Protein AF-A0A2N0B8C2-F1 (afdb_monomer_lite)

Organism: NCBI:txid2023197

Structure (mmCIF, N/CA/C/O backbone):
data_AF-A0A2N0B8C2-F1
#
_entry.id   AF-A0A2N0B8C2-F1
#
loop_
_atom_site.group_PDB
_atom_site.id
_atom_site.type_symbol
_atom_site.label_atom_id
_atom_site.label_alt_id
_atom_site.label_comp_id
_atom_site.label_asym_id
_atom_site.label_entity_id
_atom_site.label_seq_id
_atom_site.pdbx_PDB_ins_code
_atom_site.Cartn_x
_atom_site.Cartn_y
_atom_site.Cartn_z
_atom_site.occupancy
_atom_site.B_iso_or_equiv
_atom_site.auth_seq_id
_atom_site.auth_comp_id
_atom_site.auth_asym_id
_atom_site.auth_atom_id
_atom_site.pdbx_PDB_model_num
ATOM 1 N N . MET A 1 1 ? -19.929 -17.030 2.687 1.00 42.94 1 MET A N 1
ATOM 2 C CA . MET A 1 1 ? -19.153 -15.777 2.539 1.00 42.94 1 MET A CA 1
ATOM 3 C C . MET A 1 1 ? -17.752 -16.170 2.079 1.00 42.94 1 MET A C 1
ATOM 5 O O . MET A 1 1 ? -17.118 -16.958 2.765 1.00 42.94 1 MET A O 1
ATOM 9 N N . ASN A 1 2 ? -17.328 -15.774 0.875 1.00 43.34 2 ASN A N 1
ATOM 10 C CA . ASN A 1 2 ? -16.114 -16.306 0.243 1.00 43.34 2 ASN A CA 1
ATOM 11 C C . ASN A 1 2 ? -14.900 -15.449 0.649 1.00 43.34 2 ASN A C 1
ATOM 13 O O . ASN A 1 2 ? -14.782 -14.306 0.213 1.00 43.34 2 ASN A O 1
ATOM 17 N N . LEU A 1 3 ? -14.037 -15.974 1.521 1.00 51.06 3 LEU A N 1
ATOM 18 C CA . LEU A 1 3 ? -12.947 -15.227 2.174 1.00 51.06 3 LEU A CA 1
ATOM 19 C C . LEU A 1 3 ? -11.984 -14.557 1.176 1.00 51.06 3 LEU A C 1
ATOM 21 O O . LEU A 1 3 ? -11.572 -13.420 1.393 1.00 51.06 3 LEU A O 1
ATOM 25 N N . LYS A 1 4 ? -11.725 -15.199 0.028 1.00 52.75 4 LYS A N 1
ATOM 26 C CA . LYS A 1 4 ? -10.828 -14.679 -1.021 1.00 52.75 4 LYS A CA 1
ATOM 27 C C . LYS A 1 4 ? -11.320 -13.381 -1.680 1.00 52.75 4 LYS A C 1
ATOM 29 O O . LYS A 1 4 ? -10.506 -12.575 -2.116 1.00 52.75 4 LYS A O 1
ATOM 34 N N . LEU A 1 5 ? -12.638 -13.152 -1.739 1.00 52.75 5 LEU A N 1
ATOM 35 C CA . LEU A 1 5 ? -13.204 -11.911 -2.293 1.00 52.75 5 LEU A CA 1
ATOM 36 C C . LEU A 1 5 ? -13.000 -10.710 -1.356 1.00 52.75 5 LEU A C 1
ATOM 38 O O . LEU A 1 5 ? -12.952 -9.575 -1.823 1.00 52.75 5 LEU A O 1
ATOM 42 N N . ASN A 1 6 ? -12.871 -10.949 -0.048 1.00 63.91 6 ASN A N 1
ATOM 43 C CA . ASN A 1 6 ? -12.670 -9.882 0.932 1.00 63.91 6 ASN A CA 1
ATOM 44 C C . ASN A 1 6 ? -11.215 -9.402 0.981 1.00 63.91 6 ASN A C 1
ATOM 46 O O . ASN A 1 6 ? -10.986 -8.209 1.137 1.00 63.91 6 ASN A O 1
ATOM 50 N N . GLU A 1 7 ? -10.235 -10.290 0.807 1.00 63.91 7 GLU A N 1
ATOM 51 C CA . GLU A 1 7 ? -8.809 -9.929 0.887 1.00 63.91 7 GLU A CA 1
ATOM 52 C C . GLU A 1 7 ? -8.382 -8.983 -0.243 1.00 63.91 7 GLU A C 1
ATOM 54 O O . GLU A 1 7 ? -7.777 -7.942 0.015 1.00 63.91 7 GLU A O 1
ATOM 59 N N . GLY A 1 8 ? -8.772 -9.285 -1.489 1.00 67.62 8 GLY A N 1
ATOM 60 C CA . GLY A 1 8 ? -8.497 -8.407 -2.631 1.00 67.62 8 GLY A CA 1
ATOM 61 C C . GLY A 1 8 ? -9.167 -7.035 -2.504 1.00 67.62 8 GLY A C 1
ATOM 62 O O . GLY A 1 8 ? -8.591 -6.025 -2.900 1.00 67.62 8 GLY A O 1
ATOM 63 N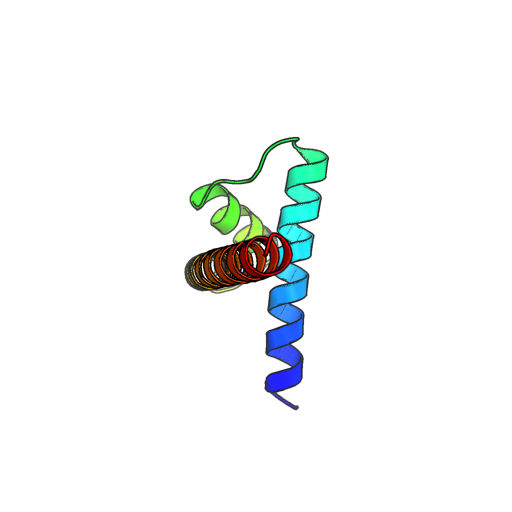 N . ARG A 1 9 ? -10.356 -6.974 -1.890 1.00 77.69 9 ARG A N 1
ATOM 64 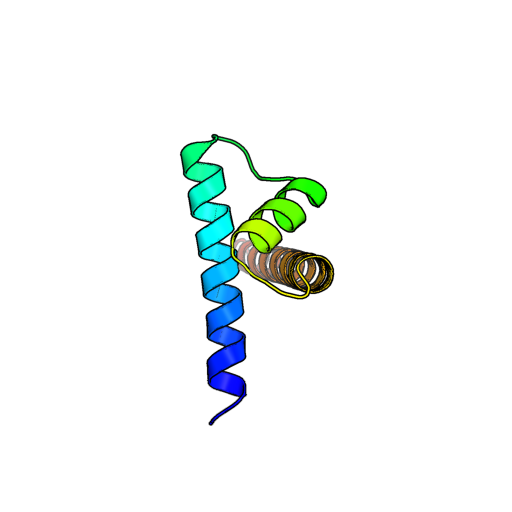C CA . ARG A 1 9 ? -11.054 -5.710 -1.612 1.00 77.69 9 ARG A CA 1
ATOM 65 C C . ARG A 1 9 ? -10.302 -4.842 -0.608 1.00 77.69 9 ARG A C 1
ATOM 67 O O . ARG A 1 9 ? -10.132 -3.657 -0.871 1.00 77.69 9 ARG A O 1
ATOM 74 N N . VAL A 1 10 ? -9.803 -5.427 0.482 1.00 81.25 10 VAL A N 1
ATOM 75 C CA . VAL A 1 10 ? -9.046 -4.688 1.506 1.00 81.25 10 VAL A CA 1
ATOM 76 C C . VAL A 1 10 ? -7.769 -4.086 0.920 1.00 81.25 10 VAL A C 1
ATOM 78 O O . VAL A 1 10 ? -7.477 -2.923 1.176 1.00 81.25 10 VAL A O 1
ATOM 81 N N . ALA A 1 11 ? -7.035 -4.828 0.087 1.00 79.75 11 ALA A N 1
ATOM 82 C CA . ALA A 1 11 ? -5.831 -4.301 -0.560 1.00 79.75 11 ALA A CA 1
ATOM 83 C C . ALA A 1 11 ? -6.134 -3.095 -1.472 1.00 79.75 11 ALA A C 1
ATOM 85 O O . ALA A 1 11 ? -5.414 -2.096 -1.446 1.00 79.75 11 ALA A O 1
ATOM 86 N N . ILE A 1 12 ? -7.228 -3.160 -2.242 1.00 85.88 12 ILE A N 1
ATOM 87 C CA . ILE A 1 12 ? -7.668 -2.060 -3.116 1.00 85.88 12 ILE A CA 1
ATOM 88 C C . ILE A 1 12 ? -8.120 -0.845 -2.296 1.00 85.88 12 ILE A C 1
ATOM 90 O O . ILE A 1 12 ? -7.816 0.287 -2.667 1.00 85.88 12 ILE A O 1
ATOM 94 N N . GLU A 1 13 ? -8.843 -1.057 -1.196 1.00 89.88 13 GLU A N 1
ATOM 95 C CA . GLU A 1 13 ? -9.277 0.024 -0.305 1.00 89.88 13 GLU A CA 1
ATOM 96 C C . GLU A 1 13 ? -8.088 0.744 0.331 1.00 89.88 13 GLU A C 1
ATOM 98 O O . GLU A 1 13 ? -8.019 1.968 0.264 1.00 89.88 13 GLU A O 1
ATOM 103 N N . VAL A 1 14 ? -7.124 -0.003 0.874 1.00 92.00 14 VAL A N 1
ATOM 104 C CA . VAL A 1 14 ? -5.908 0.557 1.482 1.00 92.00 14 VAL A CA 1
ATOM 105 C C . VAL A 1 14 ? -5.118 1.384 0.466 1.00 92.00 14 VAL A C 1
ATOM 107 O O . VAL A 1 14 ? -4.752 2.520 0.765 1.00 92.00 14 VAL A O 1
ATOM 110 N N . LYS A 1 15 ? -4.939 0.870 -0.761 1.00 91.81 15 LYS A N 1
ATOM 111 C CA . LYS A 1 15 ? -4.297 1.612 -1.858 1.00 91.81 15 LYS A CA 1
ATOM 112 C C . LYS A 1 15 ? -5.009 2.936 -2.130 1.00 91.81 15 LYS A C 1
ATOM 114 O O . LYS A 1 15 ? -4.372 3.982 -2.137 1.00 91.81 15 LYS A O 1
ATOM 119 N N . LYS A 1 16 ? -6.336 2.903 -2.298 1.00 93.81 16 LYS A N 1
ATOM 120 C CA . LYS A 1 16 ? -7.135 4.111 -2.560 1.00 93.81 16 LYS A CA 1
ATOM 121 C C . LYS A 1 16 ? -7.036 5.128 -1.430 1.00 93.81 16 LYS A C 1
ATOM 123 O O . LYS A 1 16 ? -6.980 6.321 -1.699 1.00 93.81 16 LYS A O 1
ATOM 128 N N . ILE A 1 17 ? -7.024 4.674 -0.179 1.00 95.00 17 ILE A N 1
ATOM 129 C CA . ILE A 1 17 ? -6.884 5.552 0.985 1.00 95.00 17 ILE A CA 1
ATOM 130 C C . ILE A 1 17 ? -5.544 6.299 0.932 1.00 95.00 17 ILE A C 1
ATOM 132 O O . ILE A 1 17 ? -5.523 7.521 1.086 1.00 95.00 17 ILE A O 1
ATOM 136 N N . PHE A 1 18 ? -4.441 5.595 0.669 1.00 94.31 18 PHE A N 1
ATOM 137 C CA . PHE A 1 18 ? -3.121 6.222 0.569 1.00 94.31 18 PHE A CA 1
ATOM 138 C C . PHE A 1 18 ? -2.979 7.118 -0.664 1.00 94.31 18 PHE A C 1
ATOM 140 O O . PHE A 1 18 ? -2.425 8.207 -0.546 1.00 94.31 18 PHE A O 1
ATOM 147 N N . GLU A 1 19 ? -3.537 6.728 -1.813 1.00 93.81 19 GLU A N 1
ATOM 148 C CA . GLU A 1 19 ? -3.570 7.572 -3.017 1.00 93.81 19 GLU A CA 1
ATOM 149 C C . GLU A 1 19 ? -4.331 8.879 -2.771 1.00 93.81 19 GLU A C 1
ATOM 151 O O . GLU A 1 19 ? -3.843 9.955 -3.109 1.00 93.81 19 GLU A O 1
ATOM 156 N N . VAL A 1 20 ? -5.511 8.810 -2.146 1.00 94.69 20 VAL A N 1
ATOM 157 C CA . VAL A 1 20 ? -6.303 10.003 -1.812 1.00 94.69 20 VAL A CA 1
ATOM 158 C C . VAL A 1 20 ? -5.542 10.912 -0.850 1.00 94.69 20 VAL A C 1
ATOM 160 O O . VAL A 1 20 ? -5.554 12.129 -1.034 1.00 94.69 20 VAL A O 1
ATOM 163 N N . PHE A 1 21 ? -4.861 10.343 0.149 1.00 94.38 21 PHE A N 1
ATOM 164 C CA . PHE A 1 21 ? -4.009 11.114 1.053 1.00 94.38 21 PHE A CA 1
ATOM 165 C C . PHE A 1 21 ? -2.873 11.809 0.292 1.00 94.38 21 PHE A C 1
ATOM 167 O O . PHE A 1 21 ? -2.710 13.019 0.417 1.00 94.38 21 PHE A O 1
ATOM 174 N N . GLN A 1 22 ? -2.142 11.078 -0.551 1.00 94.50 22 GLN A N 1
ATOM 175 C CA . GLN A 1 22 ? -1.021 11.624 -1.314 1.00 94.50 22 GLN A CA 1
ATOM 176 C C . GLN A 1 22 ? -1.458 12.730 -2.283 1.00 94.50 22 GLN A C 1
ATOM 178 O O . GLN A 1 22 ? -0.779 13.747 -2.394 1.00 94.50 22 GLN A O 1
ATOM 183 N N . ILE A 1 23 ? -2.600 12.567 -2.958 1.00 94.94 23 ILE A N 1
ATOM 184 C CA . ILE A 1 23 ? -3.168 13.596 -3.843 1.00 94.94 23 ILE A CA 1
ATOM 185 C C . ILE A 1 23 ? -3.518 14.862 -3.055 1.00 94.94 23 ILE A C 1
ATOM 187 O O . ILE A 1 23 ? -3.313 15.970 -3.546 1.00 94.94 23 ILE A O 1
ATOM 191 N N . ARG A 1 24 ? -4.066 14.704 -1.847 1.00 94.38 24 ARG A N 1
ATOM 192 C CA . ARG A 1 24 ? -4.522 15.818 -1.013 1.00 94.38 24 ARG A CA 1
ATOM 193 C C . ARG A 1 24 ? -3.366 16.580 -0.369 1.00 94.38 24 ARG A C 1
ATOM 195 O O . ARG A 1 24 ? -3.382 17.806 -0.368 1.00 94.38 24 ARG A O 1
ATOM 202 N N . GLU A 1 25 ? -2.406 15.858 0.195 1.00 94.44 25 GLU A N 1
ATOM 203 C CA . GLU A 1 25 ? -1.326 16.433 1.002 1.00 94.44 25 GLU A CA 1
ATOM 204 C C . GLU A 1 25 ? -0.046 16.684 0.183 1.00 94.44 25 GLU A C 1
ATOM 206 O O . GLU A 1 25 ? 0.829 17.435 0.604 1.00 94.44 25 GLU A O 1
ATOM 211 N N . GLY A 1 26 ? 0.070 16.092 -1.010 1.00 94.56 26 GLY A N 1
ATOM 212 C CA . GLY A 1 26 ? 1.200 16.292 -1.922 1.00 94.56 26 GLY A CA 1
ATOM 213 C C . GLY A 1 26 ? 2.454 15.484 -1.579 1.00 94.56 26 GLY A C 1
ATOM 214 O O . GLY A 1 26 ? 3.492 15.684 -2.209 1.00 94.56 26 GLY A O 1
ATOM 215 N N . PHE A 1 27 ? 2.383 14.567 -0.611 1.00 92.31 27 PHE A N 1
ATOM 216 C CA . PHE A 1 27 ? 3.494 13.696 -0.226 1.00 92.31 27 PHE A CA 1
ATOM 217 C C . PHE A 1 27 ? 3.027 12.275 0.115 1.00 92.31 27 PHE A C 1
ATOM 219 O O . PHE A 1 27 ? 1.868 12.041 0.457 1.00 92.31 27 PHE A O 1
ATOM 226 N N . THR A 1 28 ? 3.942 11.310 0.008 1.00 91.56 28 THR A N 1
ATOM 227 C CA . THR A 1 28 ? 3.679 9.911 0.368 1.00 91.56 28 THR A CA 1
ATOM 228 C C . THR A 1 28 ? 3.773 9.738 1.886 1.00 91.56 28 THR A C 1
ATOM 230 O O . THR A 1 28 ? 4.813 10.087 2.447 1.00 91.56 28 THR A O 1
ATOM 233 N N . PRO A 1 29 ? 2.748 9.175 2.554 1.00 93.12 29 PRO A N 1
ATOM 234 C CA . PRO A 1 29 ? 2.772 9.008 4.001 1.00 93.12 29 PRO A CA 1
ATOM 235 C C . PRO A 1 29 ? 3.864 8.020 4.425 1.00 93.12 29 PRO A C 1
ATOM 237 O O . PRO A 1 29 ? 4.056 6.974 3.794 1.00 93.12 29 PRO A O 1
ATOM 240 N N . ASN A 1 30 ? 4.553 8.329 5.521 1.00 94.12 30 ASN A N 1
ATOM 241 C CA . ASN A 1 30 ? 5.489 7.415 6.171 1.00 94.12 30 ASN A CA 1
ATOM 242 C C . ASN A 1 30 ? 4.748 6.284 6.921 1.00 94.12 30 ASN A C 1
ATOM 244 O O . ASN A 1 30 ? 3.519 6.244 6.960 1.00 94.12 30 ASN A O 1
ATOM 248 N N . GLU A 1 31 ? 5.478 5.336 7.516 1.00 93.62 31 GLU A N 1
ATOM 249 C CA . GLU A 1 31 ? 4.873 4.177 8.192 1.00 93.62 31 GLU A CA 1
ATOM 250 C C . GLU A 1 31 ? 3.914 4.573 9.333 1.00 93.62 31 GLU A C 1
ATOM 252 O O . GLU A 1 31 ? 2.801 4.046 9.421 1.00 93.62 31 GLU A O 1
ATOM 257 N N . GLU A 1 32 ? 4.298 5.534 10.179 1.00 94.44 32 GLU A N 1
ATOM 258 C CA . GLU A 1 32 ? 3.463 6.000 11.294 1.00 94.44 32 GLU A CA 1
ATOM 259 C C . GLU A 1 32 ? 2.19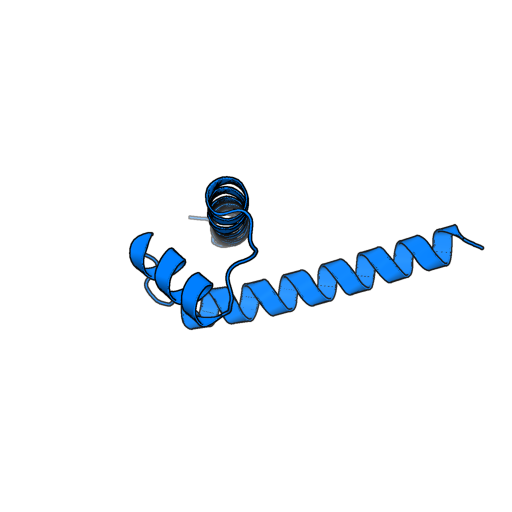0 6.694 10.794 1.00 94.44 32 GLU A C 1
ATOM 261 O O . GLU A 1 32 ? 1.094 6.445 11.309 1.00 94.44 32 GLU A O 1
ATOM 266 N N . GLU A 1 33 ? 2.310 7.507 9.744 1.00 95.19 33 GLU A N 1
ATOM 267 C CA . GLU A 1 33 ? 1.185 8.180 9.095 1.00 95.19 33 GLU A CA 1
AT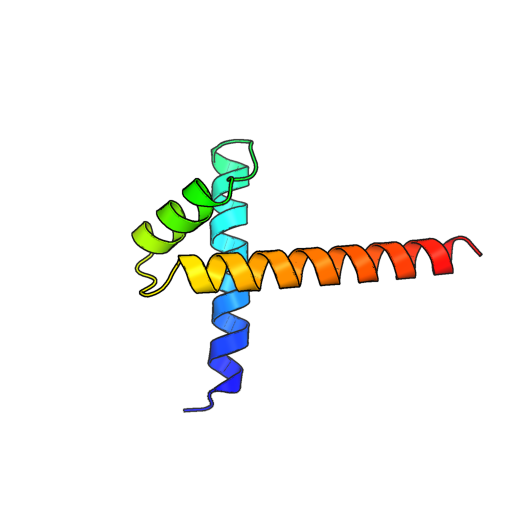OM 268 C C . GLU A 1 33 ? 0.243 7.173 8.436 1.00 95.19 33 GLU A C 1
ATOM 270 O O . GLU A 1 33 ? -0.967 7.236 8.655 1.00 95.19 33 GLU A O 1
ATOM 275 N N . LYS A 1 34 ? 0.772 6.180 7.709 1.00 95.50 34 LYS A N 1
ATOM 276 C CA . LYS A 1 34 ? -0.017 5.078 7.138 1.00 95.50 34 LYS A CA 1
ATOM 277 C C . LYS A 1 34 ? -0.821 4.360 8.228 1.00 95.50 34 LYS A C 1
ATOM 279 O O . LYS A 1 34 ? -2.016 4.104 8.054 1.00 95.50 34 LYS A O 1
ATOM 284 N N . ILE A 1 35 ? -0.203 4.076 9.379 1.00 96.19 35 ILE A N 1
ATOM 285 C CA . ILE A 1 35 ? -0.873 3.445 10.526 1.00 96.19 35 ILE A CA 1
ATOM 286 C C . ILE A 1 35 ? -1.994 4.342 11.070 1.00 96.19 35 ILE A C 1
ATOM 288 O O . ILE A 1 35 ? -3.099 3.852 11.330 1.00 96.19 35 ILE A O 1
ATOM 292 N N . ALA A 1 36 ? -1.724 5.636 11.254 1.00 95.69 36 ALA A N 1
ATOM 293 C CA . ALA A 1 36 ? -2.692 6.600 11.768 1.00 95.69 36 ALA A CA 1
ATOM 294 C C . ALA A 1 36 ? -3.890 6.770 10.820 1.00 95.69 36 ALA A C 1
ATOM 296 O O . ALA A 1 36 ? -5.039 6.717 11.264 1.00 95.69 36 ALA A O 1
ATOM 297 N N . ILE A 1 37 ? -3.636 6.881 9.515 1.00 95.50 37 ILE A N 1
ATOM 298 C CA . ILE A 1 37 ? -4.660 6.961 8.469 1.00 95.50 37 ILE A CA 1
ATOM 299 C C . ILE A 1 37 ? -5.571 5.729 8.530 1.00 95.50 37 ILE A C 1
ATOM 301 O O . ILE A 1 37 ? -6.789 5.862 8.645 1.00 95.50 37 ILE A O 1
ATOM 305 N N . LEU A 1 38 ? -5.004 4.519 8.533 1.00 95.56 38 LEU A N 1
ATOM 306 C CA . LEU A 1 38 ? -5.806 3.293 8.587 1.00 95.56 38 LEU A CA 1
ATOM 307 C C . LEU A 1 38 ? -6.584 3.153 9.902 1.00 95.56 38 LEU A C 1
ATOM 309 O O . LEU A 1 38 ? -7.714 2.662 9.903 1.00 95.56 38 LEU A O 1
ATOM 313 N N . ARG A 1 39 ? -6.027 3.620 11.023 1.00 95.75 39 ARG A N 1
ATOM 314 C CA . ARG A 1 39 ? -6.755 3.668 12.298 1.00 95.75 39 ARG A CA 1
ATOM 315 C C . ARG A 1 39 ? -7.971 4.594 12.209 1.00 95.75 39 ARG A C 1
ATOM 317 O O . ARG A 1 39 ? -9.052 4.198 12.638 1.00 95.75 39 ARG A O 1
ATOM 324 N N . ASN A 1 40 ? -7.816 5.772 11.604 1.00 94.69 40 ASN A N 1
ATOM 325 C CA . ASN A 1 40 ? -8.904 6.734 11.396 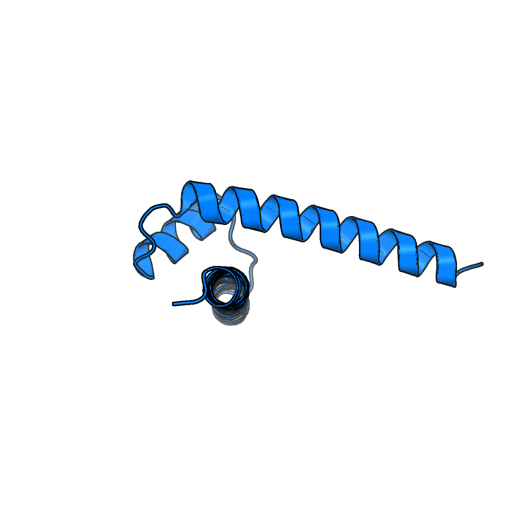1.00 94.69 40 ASN A CA 1
ATOM 326 C C . ASN A 1 40 ? -9.989 6.199 10.445 1.00 94.69 40 ASN A C 1
ATOM 328 O O . ASN A 1 40 ? -11.159 6.540 10.592 1.00 94.69 40 ASN A O 1
ATOM 332 N N . HIS A 1 41 ? -9.622 5.306 9.524 1.00 90.81 41 HIS A N 1
ATOM 333 C CA . HIS A 1 41 ? -10.549 4.585 8.646 1.00 90.81 41 HIS A CA 1
ATOM 334 C C . HIS A 1 41 ? -11.203 3.343 9.290 1.00 90.81 41 HIS A C 1
ATOM 336 O O . HIS A 1 41 ? -11.976 2.648 8.633 1.00 90.81 41 HIS A O 1
ATOM 342 N N . GLY A 1 42 ? -10.941 3.058 10.572 1.00 92.25 42 GLY A N 1
ATOM 343 C CA . GLY A 1 42 ? -11.625 2.003 11.330 1.00 92.25 42 GLY A CA 1
ATOM 344 C C . GLY A 1 42 ? -11.004 0.606 11.220 1.00 92.25 42 GLY A C 1
ATOM 345 O O . GLY A 1 42 ? -11.605 -0.375 11.671 1.00 92.25 42 GLY A O 1
ATOM 346 N N . TYR A 1 43 ? -9.796 0.476 10.661 1.00 92.12 43 TYR A N 1
ATOM 3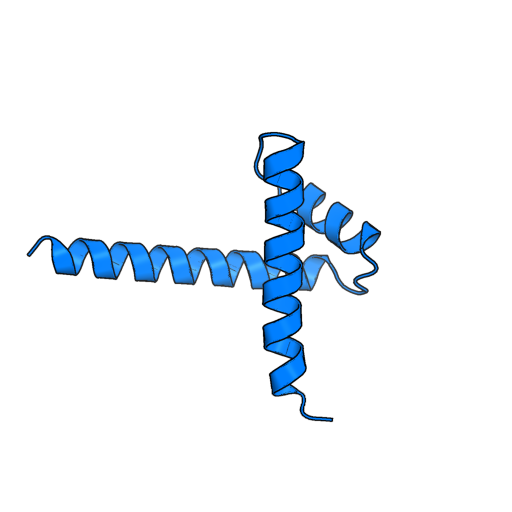47 C CA . TYR A 1 43 ? -9.103 -0.811 10.611 1.00 92.12 43 TYR A CA 1
ATOM 348 C C . TYR A 1 43 ? -8.602 -1.225 12.004 1.00 92.12 43 TYR A C 1
ATOM 350 O O . TYR A 1 43 ? -7.906 -0.479 12.689 1.00 92.12 43 TYR A O 1
ATOM 358 N N . LYS A 1 44 ? -8.920 -2.461 12.417 1.00 88.12 44 LYS A N 1
ATOM 359 C CA . LYS A 1 44 ? -8.604 -2.989 13.761 1.00 88.12 44 LYS A CA 1
ATOM 360 C C . LYS A 1 44 ? -7.121 -3.318 13.986 1.00 88.12 44 LYS A C 1
ATOM 362 O O . LYS A 1 44 ? -6.692 -3.392 15.131 1.00 88.12 44 LYS A O 1
ATOM 367 N N . ASN A 1 45 ? -6.349 -3.557 12.923 1.00 90.88 45 ASN A N 1
ATOM 368 C CA . ASN A 1 45 ? -4.917 -3.868 13.013 1.00 90.88 45 ASN A CA 1
ATOM 369 C C . ASN A 1 45 ? -4.130 -3.161 11.893 1.00 90.88 45 ASN A C 1
ATOM 371 O O . ASN A 1 45 ? -3.685 -3.809 10.942 1.00 90.88 45 ASN A O 1
ATOM 375 N N . PRO A 1 46 ? -4.008 -1.826 11.971 1.00 92.81 46 PRO A N 1
ATOM 376 C CA . PRO A 1 46 ? -3.387 -1.031 10.920 1.00 92.81 46 PRO A CA 1
ATOM 377 C C . PRO A 1 46 ? -1.903 -1.368 10.744 1.00 92.81 46 PRO A C 1
ATOM 379 O O . PRO A 1 46 ? -1.444 -1.426 9.613 1.00 92.81 46 PRO A O 1
ATOM 382 N N . GLN A 1 47 ? -1.171 -1.707 11.812 1.00 94.56 47 GLN A N 1
ATOM 383 C CA . GLN A 1 47 ? 0.253 -2.061 11.731 1.00 94.56 47 GLN A CA 1
ATOM 384 C C . GLN A 1 47 ? 0.494 -3.286 10.847 1.00 94.56 47 GLN A C 1
ATOM 386 O O . GLN A 1 47 ? 1.360 -3.279 9.974 1.00 94.56 47 GLN A O 1
ATOM 391 N N . ARG A 1 48 ? -0.299 -4.349 11.039 1.00 92.19 48 ARG A N 1
ATOM 392 C CA . ARG A 1 48 ? -0.183 -5.551 10.205 1.00 92.19 48 ARG A CA 1
ATOM 393 C C . ARG A 1 48 ? -0.542 -5.257 8.751 1.00 92.19 48 ARG A C 1
ATOM 395 O O . ARG A 1 48 ? 0.087 -5.822 7.863 1.00 92.19 48 ARG A O 1
ATOM 402 N N . ILE A 1 49 ? -1.540 -4.406 8.517 1.00 91.62 49 ILE A N 1
ATOM 403 C CA . ILE A 1 49 ? -1.966 -4.033 7.166 1.00 91.62 49 ILE A CA 1
ATOM 404 C C . ILE A 1 49 ? -0.865 -3.238 6.463 1.00 91.62 49 ILE A C 1
ATOM 406 O O . ILE A 1 49 ? -0.506 -3.615 5.354 1.00 91.62 49 ILE A O 1
ATOM 410 N N . VAL A 1 50 ? -0.287 -2.220 7.112 1.00 93.75 50 VAL A N 1
ATOM 411 C CA . VAL A 1 50 ? 0.824 -1.429 6.551 1.00 93.75 50 VAL A CA 1
ATOM 412 C C . VAL A 1 50 ? 2.010 -2.323 6.213 1.00 93.75 50 VAL A C 1
ATOM 414 O O . VAL A 1 50 ? 2.460 -2.325 5.075 1.00 93.75 50 VAL A O 1
ATOM 417 N N . ARG A 1 51 ? 2.436 -3.188 7.141 1.00 92.75 51 ARG A N 1
ATOM 418 C CA . ARG A 1 51 ? 3.549 -4.115 6.894 1.00 92.75 51 ARG A CA 1
ATOM 419 C C . ARG A 1 51 ? 3.319 -5.009 5.672 1.00 92.75 51 ARG A C 1
ATOM 421 O O . ARG A 1 51 ? 4.237 -5.231 4.890 1.00 92.75 51 ARG A O 1
ATOM 428 N N . VAL A 1 52 ? 2.117 -5.567 5.529 1.00 90.38 52 VAL A N 1
ATOM 429 C CA . VAL A 1 52 ? 1.780 -6.426 4.380 1.00 90.38 52 VAL A CA 1
ATOM 430 C C . VAL A 1 52 ? 1.685 -5.606 3.094 1.00 90.38 52 VAL A C 1
ATOM 432 O O . VAL A 1 52 ? 2.122 -6.077 2.047 1.00 90.38 52 VAL A O 1
ATOM 435 N N . TYR A 1 53 ? 1.133 -4.395 3.169 1.00 90.38 53 TYR A N 1
ATOM 436 C CA . TYR A 1 53 ? 1.024 -3.479 2.040 1.00 90.38 53 TYR A CA 1
ATOM 437 C C . TYR A 1 53 ? 2.405 -3.091 1.502 1.00 90.38 53 TYR A C 1
ATOM 439 O O . TYR A 1 53 ? 2.647 -3.244 0.310 1.00 90.38 53 TYR A O 1
ATOM 447 N N . ASP A 1 54 ? 3.332 -2.699 2.375 1.00 90.81 54 ASP A N 1
ATOM 448 C CA . ASP A 1 54 ? 4.682 -2.286 1.979 1.00 90.81 54 ASP A CA 1
ATOM 449 C C . ASP A 1 54 ? 5.471 -3.452 1.359 1.00 90.81 54 ASP A C 1
ATOM 451 O O . ASP A 1 54 ? 6.112 -3.293 0.323 1.00 90.81 54 ASP A O 1
ATOM 455 N N . GLN A 1 55 ? 5.348 -4.665 1.913 1.00 91.25 55 GLN A N 1
ATOM 456 C CA . GLN A 1 55 ? 5.936 -5.874 1.315 1.00 91.25 55 GLN A CA 1
ATOM 457 C C . GLN A 1 55 ? 5.362 -6.193 -0.071 1.00 91.25 55 GLN A C 1
ATOM 459 O O . GLN A 1 55 ? 6.064 -6.714 -0.941 1.00 91.25 55 GLN A O 1
ATOM 464 N N . LEU A 1 56 ? 4.066 -5.944 -0.270 1.00 89.88 56 LEU A N 1
ATOM 465 C CA . LEU A 1 56 ? 3.415 -6.147 -1.557 1.00 89.88 56 LEU A CA 1
ATOM 466 C C . LEU A 1 56 ? 3.893 -5.105 -2.573 1.00 89.88 56 LEU A C 1
ATOM 468 O O . LEU A 1 56 ? 4.224 -5.470 -3.697 1.00 89.88 56 LEU A O 1
ATOM 472 N N . GLU A 1 57 ? 3.959 -3.838 -2.170 1.00 89.19 57 GLU A N 1
ATOM 473 C CA . GLU A 1 57 ? 4.439 -2.728 -2.993 1.00 89.19 57 GLU A CA 1
ATOM 474 C C . GLU A 1 57 ? 5.894 -2.948 -3.429 1.00 89.19 57 GLU A C 1
ATOM 476 O O . GLU A 1 57 ? 6.200 -2.858 -4.617 1.00 89.19 57 GLU A O 1
ATOM 481 N N . GLU A 1 58 ? 6.771 -3.360 -2.511 1.00 92.25 58 GLU A N 1
ATOM 482 C CA . GLU A 1 58 ? 8.162 -3.708 -2.815 1.00 92.25 58 GLU A CA 1
ATOM 483 C C . GLU A 1 58 ? 8.260 -4.836 -3.856 1.00 92.25 58 GLU A C 1
ATOM 485 O O . GLU A 1 58 ? 8.983 -4.715 -4.847 1.00 92.25 58 GLU A O 1
ATOM 490 N N . ARG A 1 59 ? 7.492 -5.921 -3.681 1.00 92.25 59 ARG A N 1
ATOM 491 C CA . ARG A 1 59 ? 7.470 -7.045 -4.635 1.00 92.25 59 ARG A CA 1
ATOM 492 C C . ARG A 1 59 ? 6.948 -6.638 -6.007 1.00 92.25 59 ARG A C 1
ATOM 494 O O . ARG A 1 59 ? 7.488 -7.088 -7.014 1.00 92.25 59 ARG A O 1
ATOM 501 N N . LEU A 1 60 ? 5.902 -5.815 -6.057 1.00 89.81 60 LEU A N 1
ATOM 502 C CA . LEU A 1 60 ? 5.344 -5.318 -7.313 1.00 89.81 60 LEU A CA 1
ATOM 503 C C . LEU A 1 60 ? 6.336 -4.405 -8.035 1.00 89.81 60 LEU A C 1
ATOM 505 O O . LEU A 1 60 ? 6.532 -4.567 -9.236 1.00 89.81 60 LEU A O 1
ATOM 509 N N . ASN A 1 61 ? 7.014 -3.518 -7.306 1.00 90.56 61 ASN A N 1
ATOM 510 C CA . ASN A 1 61 ? 8.057 -2.658 -7.859 1.00 90.56 61 ASN A CA 1
ATOM 511 C C . ASN A 1 61 ? 9.244 -3.475 -8.377 1.00 90.56 61 ASN A C 1
ATOM 513 O O . ASN A 1 61 ? 9.748 -3.206 -9.465 1.00 90.56 61 ASN A O 1
ATOM 517 N N . TYR A 1 62 ? 9.667 -4.505 -7.640 1.00 93.62 62 TYR A N 1
ATOM 518 C CA . TYR A 1 62 ? 10.704 -5.426 -8.100 1.00 93.62 62 TYR A CA 1
ATOM 519 C C . TYR A 1 62 ? 10.305 -6.113 -9.412 1.00 93.62 62 TYR A C 1
ATOM 521 O O . TYR A 1 62 ? 11.071 -6.088 -10.372 1.00 93.62 62 TYR A O 1
ATOM 529 N N . LEU A 1 63 ? 9.095 -6.677 -9.482 1.00 92.81 63 LEU A N 1
ATOM 530 C CA . LEU A 1 63 ? 8.593 -7.336 -10.690 1.00 92.81 63 LEU A CA 1
ATOM 531 C C . LEU A 1 63 ? 8.477 -6.368 -11.871 1.00 92.81 63 LEU A C 1
ATOM 533 O O . LEU A 1 63 ? 8.900 -6.710 -12.971 1.00 92.81 63 LEU A O 1
ATOM 537 N N . ALA A 1 64 ? 7.953 -5.161 -11.648 1.00 91.19 64 ALA A N 1
ATOM 538 C CA . ALA A 1 64 ? 7.854 -4.134 -12.680 1.00 91.19 64 ALA A CA 1
ATOM 539 C C . ALA A 1 64 ? 9.238 -3.763 -13.233 1.00 91.19 64 ALA A C 1
ATOM 541 O O . ALA A 1 64 ? 9.430 -3.737 -14.446 1.00 91.19 64 ALA A O 1
ATOM 542 N N . ASN A 1 65 ? 10.222 -3.561 -12.353 1.00 92.25 65 ASN A N 1
ATOM 543 C CA . ASN A 1 65 ? 11.599 -3.276 -12.751 1.00 92.25 65 ASN A CA 1
ATOM 544 C C . ASN A 1 65 ? 12.241 -4.438 -13.520 1.00 92.25 65 ASN A C 1
ATOM 546 O O . ASN A 1 65 ? 12.973 -4.196 -14.477 1.00 92.25 65 ASN A O 1
ATOM 550 N N . SER A 1 66 ? 11.984 -5.688 -13.126 1.00 91.50 66 SER A N 1
ATOM 551 C CA . SER A 1 66 ? 12.477 -6.862 -13.856 1.00 91.50 66 SER A CA 1
ATOM 552 C C . SER A 1 66 ? 11.872 -6.956 -15.257 1.00 91.50 66 SER A C 1
ATOM 554 O O . SER A 1 66 ? 12.612 -7.160 -16.213 1.00 91.50 66 SER A O 1
ATOM 556 N N . ILE A 1 67 ? 10.562 -6.726 -15.399 1.00 90.75 67 ILE A N 1
ATOM 557 C CA . ILE A 1 67 ? 9.882 -6.721 -16.705 1.00 90.75 67 ILE A CA 1
ATOM 558 C C . ILE A 1 67 ? 10.436 -5.609 -17.602 1.00 90.75 67 ILE A C 1
ATOM 560 O O . ILE A 1 67 ? 10.715 -5.848 -18.774 1.00 90.75 67 ILE A O 1
ATOM 564 N N . LEU A 1 68 ? 10.625 -4.399 -17.064 1.00 84.88 68 LEU A N 1
ATOM 565 C CA . LEU A 1 68 ? 11.197 -3.286 -17.825 1.00 84.88 68 LEU A CA 1
ATOM 566 C C . LEU A 1 68 ? 12.614 -3.610 -18.315 1.00 84.88 68 LEU A C 1
ATOM 568 O O . LEU A 1 68 ? 12.905 -3.384 -19.482 1.00 84.88 68 LEU A O 1
ATOM 572 N N . LYS A 1 69 ? 13.455 -4.222 -17.473 1.00 80.31 69 LYS A N 1
ATOM 573 C CA . LYS A 1 69 ? 14.806 -4.658 -17.868 1.00 80.31 69 LYS A CA 1
ATOM 574 C C . LYS A 1 69 ? 14.806 -5.751 -18.936 1.00 80.31 69 LYS A C 1
ATOM 576 O O . LYS A 1 69 ? 15.670 -5.734 -19.800 1.00 80.31 69 LYS A O 1
ATOM 581 N N . GLU A 1 70 ? 13.864 -6.693 -18.887 1.00 70.88 70 GLU A N 1
ATOM 582 C CA . GLU A 1 70 ? 13.691 -7.703 -19.944 1.00 70.88 70 GLU A CA 1
ATOM 583 C C . GLU A 1 70 ? 13.201 -7.088 -21.262 1.00 70.88 70 GLU A C 1
ATOM 585 O O . GLU A 1 70 ? 13.483 -7.626 -22.325 1.00 70.88 70 GLU A O 1
ATOM 590 N N . SER A 1 71 ? 12.494 -5.956 -21.197 1.00 62.44 71 SER A N 1
ATOM 591 C CA . SER A 1 71 ? 11.962 -5.241 -22.366 1.00 62.44 71 SER A CA 1
ATOM 592 C C . SER A 1 71 ? 13.002 -4.353 -23.069 1.00 62.44 71 SER A C 1
ATOM 594 O O . SER A 1 71 ? 12.747 -3.883 -24.175 1.00 62.44 71 SER A O 1
ATOM 596 N N . GLU A 1 72 ? 14.143 -4.087 -22.426 1.00 57.62 72 GLU A N 1
ATOM 597 C CA . GLU A 1 72 ? 15.274 -3.310 -22.967 1.00 57.62 72 GLU A CA 1
ATOM 598 C C . GLU A 1 72 ? 16.315 -4.185 -23.706 1.00 57.62 72 GLU A C 1
ATOM 600 O O . GLU A 1 72 ? 17.342 -3.665 -24.150 1.00 57.62 72 GLU A O 1
ATOM 605 N N . ILE A 1 73 ? 16.058 -5.496 -23.840 1.00 49.19 73 ILE A N 1
ATOM 606 C CA . ILE A 1 73 ? 16.882 -6.499 -24.550 1.00 49.19 73 ILE A CA 1
ATOM 607 C C . ILE A 1 73 ? 16.224 -6.851 -25.887 1.00 49.19 73 ILE A C 1
ATOM 609 O O . ILE A 1 73 ? 16.965 -6.939 -26.893 1.00 49.19 73 ILE A O 1
#

Secondary structure (DSSP, 8-state):
--HHHHHHHHHHHHHHHHHHHHHHHSS---HHHHHHHHHHTT-S-HHHHHHHHHHHHHHHHHHHHHHHHHHT-

pLDDT: mean 85.95, std 14.0, range [42.94, 96.19]

Sequence (73 aa):
MNLKLNEGRVAIEVKKIFEVFQIREGFTPNEEEKIAILRNHGYKNPQRIVRVYDQLEERLNYLANSILKESEI

Foldseek 3Di:
DDVVVVVVVLLVVLVVQQVVVCVVVVDGDDLVRQLVSVVVVPDPCSNVVSVVNVVVVVVVVVVVVVVVVVVVD

Radius of gyration: 14.54 Å; chains: 1; bounding box: 36×33×38 Å